Protein AF-A0A9P5W9G1-F1 (afdb_monomer_lite)

Sequence (93 aa):
YANATGGKVNNVTYSDITMSDIRKYGIIIQQDYTNDGATGKPGGAAPITNVNLSNVHGSMTKKGERVYILCAKCSSFNFKKITITGGKGSKCV

pLDDT: mean 92.39, std 8.77, range [55.03, 98.69]

Secondary structure (DSSP, 8-state):
-TT--S--EEEEEEEEEEEEEE-SEEEEEES-EETTEE-S---SSS-EEEEEEEEEEEEEEEEEEEEEEE-SSEEEEEEES-EEEEEEPPEE-

Structure (mmCIF, N/CA/C/O backbone):
data_AF-A0A9P5W9G1-F1
#
_entry.id   AF-A0A9P5W9G1-F1
#
loop_
_atom_site.group_PDB
_atom_site.id
_atom_site.type_symbol
_atom_site.label_atom_id
_atom_site.label_alt_id
_atom_site.label_comp_id
_atom_site.label_asym_id
_atom_site.label_entity_id
_atom_site.label_seq_id
_atom_site.pdbx_PDB_ins_code
_atom_site.Cartn_x
_atom_site.Cartn_y
_atom_site.Cartn_z
_atom_site.occupancy
_atom_site.B_iso_or_equiv
_atom_site.auth_seq_id
_atom_site.auth_comp_id
_atom_site.auth_asym_id
_atom_site.auth_atom_id
_atom_site.pdbx_PDB_model_num
ATOM 1 N N . TYR A 1 1 ? 3.340 -7.350 -12.911 1.00 55.03 1 TYR A N 1
ATOM 2 C CA . TYR A 1 1 ? 4.488 -8.054 -13.516 1.00 55.03 1 TYR A CA 1
ATOM 3 C C . TYR A 1 1 ? 5.750 -7.236 -13.322 1.00 55.03 1 TYR A C 1
ATOM 5 O O . TYR A 1 1 ? 5.762 -6.077 -13.718 1.00 55.03 1 TYR A O 1
ATOM 13 N N . ALA A 1 2 ? 6.807 -7.827 -12.754 1.00 55.78 2 ALA A N 1
ATOM 14 C CA . ALA A 1 2 ? 8.083 -7.139 -12.515 1.00 55.78 2 ALA A CA 1
ATOM 15 C C . ALA A 1 2 ? 8.756 -6.599 -13.796 1.00 55.78 2 ALA A C 1
ATOM 17 O O . ALA A 1 2 ? 9.595 -5.704 -13.728 1.00 55.78 2 ALA A O 1
ATOM 18 N N . ASN A 1 3 ? 8.316 -7.106 -14.951 1.00 63.38 3 ASN A N 1
ATOM 19 C CA . ASN A 1 3 ? 8.846 -6.816 -16.279 1.00 63.38 3 ASN A CA 1
ATOM 20 C C . ASN A 1 3 ? 7.885 -5.936 -17.105 1.00 63.38 3 ASN A C 1
ATOM 22 O O . ASN A 1 3 ? 8.083 -5.789 -18.305 1.00 63.38 3 ASN A O 1
ATOM 26 N N . ALA A 1 4 ? 6.800 -5.422 -16.506 1.00 65.25 4 ALA A N 1
ATOM 27 C CA . ALA A 1 4 ? 5.818 -4.603 -17.218 1.00 65.25 4 ALA A CA 1
ATOM 28 C C . ALA A 1 4 ? 6.460 -3.292 -17.689 1.00 65.25 4 ALA A C 1
ATOM 30 O O . ALA A 1 4 ? 6.793 -2.437 -16.873 1.00 65.25 4 ALA A O 1
ATOM 31 N N . THR A 1 5 ? 6.636 -3.124 -18.996 1.00 72.62 5 THR A N 1
ATOM 32 C CA . THR A 1 5 ? 7.266 -1.937 -19.579 1.00 72.62 5 THR A CA 1
ATOM 33 C C . THR A 1 5 ? 6.238 -0.837 -19.848 1.00 72.62 5 THR A C 1
ATOM 35 O O . THR A 1 5 ? 5.079 -1.101 -20.154 1.00 72.62 5 THR A O 1
ATOM 38 N N . GLY A 1 6 ? 6.649 0.425 -19.693 1.00 80.75 6 GLY A N 1
ATOM 39 C CA . GLY A 1 6 ? 5.829 1.598 -20.034 1.00 80.75 6 GLY A CA 1
ATOM 40 C C . GLY A 1 6 ? 4.768 2.009 -19.002 1.00 80.75 6 GLY A C 1
ATOM 41 O O . GLY A 1 6 ? 4.162 3.066 -19.154 1.00 80.75 6 GLY A O 1
ATOM 42 N N . GLY A 1 7 ? 4.560 1.231 -17.936 1.00 86.94 7 GLY A N 1
ATOM 43 C CA . GLY A 1 7 ? 3.646 1.598 -16.852 1.00 86.94 7 GLY A CA 1
ATOM 44 C C . GLY A 1 7 ? 4.205 2.715 -15.965 1.00 86.94 7 GLY A C 1
ATOM 45 O O . GLY A 1 7 ? 5.399 2.757 -15.684 1.00 86.94 7 GLY A O 1
ATOM 46 N N . LYS A 1 8 ? 3.343 3.611 -15.477 1.00 93.06 8 LYS A N 1
ATOM 47 C CA . LYS A 1 8 ? 3.691 4.627 -14.472 1.00 93.06 8 LYS A CA 1
ATOM 48 C C . LYS A 1 8 ? 2.474 4.943 -13.616 1.00 93.06 8 LYS A C 1
ATOM 50 O O . LYS A 1 8 ? 1.396 5.192 -14.148 1.00 93.06 8 LYS A O 1
ATOM 55 N N . VAL A 1 9 ? 2.673 5.005 -12.305 1.00 95.50 9 VAL A N 1
ATOM 56 C CA . VAL A 1 9 ? 1.690 5.534 -11.356 1.00 95.50 9 VAL A CA 1
ATOM 57 C C . VAL A 1 9 ? 2.251 6.830 -10.795 1.00 95.50 9 VAL A C 1
ATOM 59 O O . VAL A 1 9 ? 3.361 6.856 -10.269 1.00 95.50 9 VAL A O 1
ATOM 62 N N . ASN A 1 10 ? 1.520 7.930 -10.944 1.00 97.62 10 ASN A N 1
ATOM 63 C CA . ASN A 1 10 ? 1.991 9.232 -10.495 1.00 97.62 10 ASN A CA 1
ATOM 64 C C . ASN A 1 10 ? 0.849 10.118 -10.020 1.00 97.62 10 ASN A C 1
ATOM 66 O O . ASN A 1 10 ? -0.209 10.114 -10.641 1.00 97.62 10 ASN A O 1
ATOM 70 N N . ASN A 1 11 ? 1.124 10.934 -9.001 1.00 97.88 11 ASN A N 1
ATOM 71 C CA . ASN A 1 11 ? 0.203 11.942 -8.480 1.00 97.88 11 ASN A CA 1
ATOM 72 C C . ASN A 1 11 ? -1.120 11.320 -8.012 1.00 97.88 11 ASN A C 1
ATOM 74 O O . ASN A 1 11 ? -2.202 11.668 -8.481 1.00 97.88 11 ASN A O 1
ATOM 78 N N . VAL A 1 12 ? -1.001 10.351 -7.106 1.00 98.31 12 VAL A N 1
ATOM 79 C CA . VAL A 1 12 ? -2.143 9.647 -6.519 1.00 98.31 12 VAL A CA 1
ATOM 80 C C . VAL A 1 12 ? -2.418 10.232 -5.146 1.00 98.31 12 VAL A C 1
ATOM 82 O O . VAL A 1 12 ? -1.511 10.296 -4.316 1.00 98.31 12 VAL A O 1
ATOM 85 N N . THR A 1 13 ? -3.668 10.609 -4.892 1.00 98.38 13 THR A N 1
ATOM 86 C CA . THR A 1 13 ? -4.098 11.145 -3.599 1.00 98.38 13 THR A CA 1
ATOM 87 C C . THR A 1 13 ? -5.241 10.316 -3.035 1.00 98.38 13 THR A C 1
ATOM 89 O O . THR A 1 13 ? -6.244 10.110 -3.712 1.00 98.38 13 THR A O 1
ATOM 92 N N . TYR A 1 14 ? -5.100 9.890 -1.781 1.00 98.50 14 TYR A N 1
ATOM 93 C CA . TYR A 1 14 ? -6.207 9.411 -0.957 1.00 98.50 14 TYR A CA 1
ATOM 94 C C . TYR A 1 14 ? -6.364 10.357 0.230 1.00 98.50 14 TYR A C 1
ATOM 96 O O . TYR A 1 14 ? -5.412 10.579 0.986 1.00 98.50 14 TYR A O 1
ATOM 104 N N . SER A 1 15 ? -7.559 10.916 0.386 1.00 98.38 15 SER A N 1
ATOM 105 C CA . SER A 1 15 ? -7.883 11.886 1.429 1.00 98.38 15 SER A CA 1
ATOM 106 C C . SER A 1 15 ? -9.158 11.496 2.163 1.00 98.38 15 SER A C 1
ATOM 108 O O . SER A 1 15 ? -10.104 11.042 1.526 1.00 98.38 15 SER A O 1
ATOM 110 N N . ASP A 1 16 ? -9.173 11.709 3.479 1.00 98.44 16 ASP A N 1
ATOM 111 C CA . ASP A 1 16 ? -10.362 11.569 4.332 1.00 98.44 16 ASP A CA 1
ATOM 112 C C . ASP A 1 16 ? -11.004 10.176 4.245 1.00 98.44 16 ASP A C 1
ATOM 114 O O . ASP A 1 16 ? -12.210 10.014 4.072 1.00 98.44 16 ASP A O 1
ATOM 118 N N . ILE A 1 17 ? -10.163 9.147 4.358 1.00 98.62 17 ILE A N 1
ATOM 119 C CA . ILE A 1 17 ? -10.594 7.752 4.281 1.00 98.62 17 ILE A CA 1
ATOM 120 C C . ILE A 1 17 ? -10.793 7.193 5.690 1.00 98.62 17 ILE A C 1
ATOM 122 O O . ILE A 1 17 ? -9.839 7.106 6.466 1.00 98.62 17 ILE A O 1
ATOM 126 N N . THR A 1 18 ? -12.012 6.738 5.984 1.00 98.38 18 THR A N 1
ATOM 127 C CA . THR A 1 18 ? -12.344 5.981 7.198 1.00 98.38 18 THR A CA 1
ATOM 128 C C . THR A 1 18 ? -12.507 4.499 6.869 1.00 98.38 18 THR A C 1
ATOM 130 O O . THR A 1 18 ? -13.261 4.134 5.970 1.00 98.38 18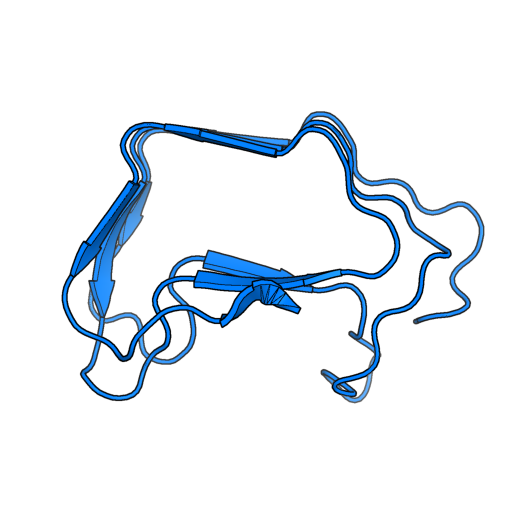 THR A O 1
ATOM 133 N N . MET A 1 19 ? -11.821 3.628 7.609 1.00 97.62 19 MET A N 1
ATOM 134 C CA . MET A 1 19 ? -11.866 2.173 7.423 1.00 97.62 19 MET A CA 1
ATOM 135 C C . MET A 1 19 ? -12.292 1.448 8.705 1.00 97.62 19 MET A C 1
ATOM 137 O O . MET A 1 19 ? -11.922 1.843 9.811 1.00 97.62 19 MET A O 1
ATOM 141 N N . SER A 1 20 ? -13.003 0.331 8.574 1.00 97.25 20 SER A N 1
ATOM 142 C CA . SER A 1 20 ? -13.396 -0.529 9.698 1.00 97.25 20 SER A CA 1
ATOM 143 C C . SER A 1 20 ? -13.253 -2.013 9.343 1.00 97.25 20 SER A C 1
ATOM 145 O O . SER A 1 20 ? -13.227 -2.377 8.171 1.00 97.25 20 SER A O 1
ATOM 147 N N . ASP A 1 21 ? -13.080 -2.858 10.366 1.00 95.69 21 ASP A N 1
ATOM 148 C CA . ASP A 1 21 ? -12.885 -4.320 10.263 1.00 95.69 21 ASP A CA 1
ATOM 149 C C . ASP A 1 21 ? -11.907 -4.789 9.160 1.00 95.69 21 ASP A C 1
ATOM 151 O O . ASP A 1 21 ? -12.104 -5.810 8.496 1.00 95.69 21 ASP A O 1
ATOM 155 N N . ILE A 1 22 ? -10.807 -4.057 8.950 1.00 98.00 22 ILE A N 1
ATOM 156 C CA . ILE A 1 22 ? -9.822 -4.443 7.934 1.00 98.00 22 ILE A CA 1
ATOM 157 C C . ILE A 1 22 ? -9.079 -5.713 8.370 1.00 98.00 22 ILE A C 1
ATOM 159 O O . ILE A 1 22 ? -8.531 -5.809 9.474 1.00 98.00 22 ILE A O 1
ATOM 163 N N . ARG A 1 23 ? -9.041 -6.715 7.484 1.00 96.31 23 ARG A N 1
ATOM 164 C CA . ARG A 1 23 ? -8.546 -8.065 7.819 1.00 96.31 23 ARG A CA 1
ATOM 165 C C . ARG A 1 23 ? -7.090 -8.321 7.454 1.00 96.31 23 ARG A C 1
ATOM 167 O O . ARG A 1 23 ? -6.425 -9.067 8.167 1.00 96.31 23 ARG A O 1
ATOM 174 N N . LYS A 1 24 ? -6.608 -7.739 6.351 1.00 95.31 24 LYS A N 1
ATOM 175 C CA . LYS A 1 24 ? -5.264 -8.010 5.810 1.00 95.31 24 LYS A CA 1
ATOM 176 C C . LYS A 1 24 ? -4.344 -6.799 5.884 1.00 95.31 24 LYS A C 1
ATOM 178 O O . LYS A 1 24 ? -3.399 -6.844 6.657 1.00 95.31 24 LYS A O 1
ATOM 183 N N . TYR A 1 25 ? -4.638 -5.727 5.150 1.00 97.19 25 TYR A N 1
ATOM 184 C CA . TYR A 1 25 ? -3.769 -4.552 5.064 1.00 97.19 25 TYR A CA 1
ATOM 185 C C . TYR A 1 25 ? -4.570 -3.268 5.197 1.00 97.19 25 TYR A C 1
ATOM 187 O O . TYR A 1 25 ? -5.583 -3.124 4.520 1.00 97.19 25 TYR A O 1
ATOM 195 N N . GLY A 1 26 ? -4.113 -2.352 6.049 1.00 96.81 26 GLY A N 1
ATOM 196 C CA . GLY A 1 26 ? -4.701 -1.017 6.174 1.00 96.81 26 GLY A CA 1
ATOM 197 C C . GLY A 1 26 ? -4.312 -0.150 4.983 1.00 96.81 26 GLY A C 1
ATOM 198 O O . GLY A 1 26 ? -5.167 0.325 4.248 1.00 96.81 26 GLY A O 1
ATOM 199 N N . ILE A 1 27 ? -3.007 -0.012 4.758 1.00 97.50 27 ILE A N 1
ATOM 200 C CA . ILE A 1 27 ? -2.434 0.563 3.539 1.00 97.50 27 ILE A CA 1
ATOM 201 C C . ILE A 1 27 ? -1.523 -0.487 2.907 1.00 97.50 27 ILE A C 1
ATOM 203 O O . ILE A 1 27 ? -0.662 -1.042 3.591 1.00 97.50 27 ILE A O 1
ATOM 207 N N . ILE A 1 28 ? -1.694 -0.734 1.607 1.00 97.38 28 ILE A N 1
ATOM 208 C CA . ILE A 1 28 ? -0.810 -1.594 0.819 1.00 97.38 28 ILE A CA 1
ATOM 209 C C . ILE A 1 28 ? -0.354 -0.886 -0.456 1.00 97.38 28 ILE A C 1
ATOM 211 O O . ILE A 1 28 ? -1.175 -0.432 -1.248 1.00 97.38 28 ILE A O 1
ATOM 215 N N . ILE A 1 29 ? 0.963 -0.809 -0.654 1.00 96.75 29 ILE A N 1
ATOM 216 C CA . ILE A 1 29 ? 1.583 -0.342 -1.900 1.00 96.75 29 ILE A CA 1
ATOM 217 C C . ILE A 1 29 ? 2.629 -1.380 -2.299 1.00 96.75 29 ILE A C 1
ATOM 219 O O . ILE A 1 29 ? 3.659 -1.498 -1.641 1.00 96.75 29 ILE A O 1
ATOM 223 N N . GLN A 1 30 ? 2.362 -2.149 -3.355 1.00 94.94 30 GLN A N 1
ATOM 224 C CA . GLN A 1 30 ? 3.212 -3.277 -3.744 1.00 94.94 30 GLN A CA 1
ATOM 225 C C . GLN A 1 30 ? 3.497 -3.305 -5.251 1.00 94.94 30 GLN A C 1
ATOM 227 O O . GLN A 1 30 ? 2.617 -3.017 -6.063 1.00 94.94 30 GLN A O 1
ATOM 232 N N . GLN A 1 31 ? 4.729 -3.660 -5.622 1.00 93.50 31 GLN A N 1
ATOM 233 C CA . GLN A 1 31 ? 5.196 -3.782 -7.013 1.00 93.50 31 GLN A CA 1
ATOM 234 C C . GLN A 1 31 ? 5.509 -5.232 -7.428 1.00 93.50 31 GLN A C 1
ATOM 236 O O . GLN A 1 31 ? 6.261 -5.476 -8.371 1.00 93.50 31 GLN A O 1
ATOM 241 N N . ASP A 1 32 ? 4.948 -6.212 -6.732 1.00 92.25 32 ASP A N 1
ATOM 242 C CA . ASP A 1 32 ? 5.244 -7.639 -6.893 1.00 92.25 32 ASP A CA 1
ATOM 243 C C . ASP A 1 32 ? 4.059 -8.452 -7.452 1.00 92.25 32 ASP A C 1
ATOM 245 O O . ASP A 1 32 ? 4.134 -9.680 -7.522 1.00 92.25 32 ASP A O 1
ATOM 249 N N . TYR A 1 33 ? 2.971 -7.775 -7.839 1.00 90.25 33 TYR A N 1
ATOM 250 C CA . TYR A 1 33 ? 1.712 -8.408 -8.235 1.00 90.25 33 TYR A CA 1
ATOM 251 C C . TYR A 1 33 ? 1.745 -8.949 -9.676 1.00 90.25 33 TYR A C 1
ATOM 253 O O . TYR A 1 33 ? 2.191 -8.264 -10.611 1.00 90.25 33 TYR A O 1
ATOM 261 N N . THR A 1 34 ? 1.239 -10.167 -9.867 1.00 88.12 34 THR A N 1
ATOM 262 C CA . THR A 1 34 ? 1.018 -10.845 -11.158 1.00 88.12 34 THR A CA 1
ATOM 263 C C . THR A 1 34 ? -0.441 -11.302 -11.275 1.00 88.12 34 THR A C 1
ATOM 265 O O . THR A 1 34 ? -1.226 -11.119 -10.345 1.00 88.12 34 THR A O 1
ATOM 268 N N . ASN A 1 35 ? -0.814 -11.918 -12.402 1.00 88.19 35 ASN A N 1
ATOM 269 C CA . ASN A 1 35 ? -2.139 -12.533 -12.551 1.00 88.19 35 ASN A CA 1
ATOM 270 C C . ASN A 1 35 ? -2.352 -13.735 -11.606 1.00 88.19 35 ASN A C 1
ATOM 272 O O . ASN A 1 35 ? -3.492 -14.111 -11.360 1.00 88.19 35 ASN A O 1
ATOM 276 N N . ASP A 1 36 ? -1.272 -14.275 -11.032 1.00 91.62 36 ASP A N 1
ATOM 277 C CA . ASP A 1 36 ? -1.291 -15.372 -10.055 1.00 91.62 36 ASP A CA 1
ATOM 278 C C . ASP A 1 36 ? -1.174 -14.867 -8.602 1.00 91.62 36 ASP A C 1
ATOM 280 O O . ASP A 1 36 ? -1.138 -15.655 -7.656 1.00 91.62 36 ASP A O 1
ATOM 284 N N . GLY A 1 37 ? -1.118 -13.544 -8.407 1.00 90.62 37 GLY A N 1
ATOM 285 C CA . GLY A 1 37 ? -1.048 -12.894 -7.100 1.00 90.62 37 GLY A CA 1
ATOM 286 C C . GLY A 1 37 ? 0.311 -12.271 -6.764 1.00 90.62 37 GLY A C 1
ATOM 287 O O . GLY A 1 37 ? 1.136 -11.986 -7.630 1.00 90.62 37 GLY A O 1
ATOM 288 N N . ALA A 1 38 ? 0.511 -11.984 -5.476 1.00 91.94 38 ALA A N 1
ATOM 289 C CA . ALA A 1 38 ? 1.716 -11.340 -4.951 1.00 91.94 38 ALA A CA 1
ATOM 290 C C . ALA A 1 38 ? 2.875 -12.345 -4.840 1.00 91.94 38 ALA A C 1
ATOM 292 O O . ALA A 1 38 ? 2.709 -13.438 -4.299 1.00 91.94 38 ALA A O 1
ATOM 293 N N . THR A 1 39 ? 4.053 -11.973 -5.339 1.00 92.75 39 THR A N 1
ATOM 294 C CA . THR A 1 39 ? 5.233 -12.857 -5.407 1.00 92.75 39 THR A CA 1
ATOM 295 C C . THR A 1 39 ? 6.225 -12.653 -4.259 1.00 92.75 39 THR A C 1
ATOM 297 O O . THR A 1 39 ? 7.145 -13.451 -4.084 1.00 92.75 39 THR A O 1
ATOM 300 N N . GLY A 1 40 ? 6.088 -11.568 -3.495 1.00 92.94 40 GLY A N 1
ATOM 301 C CA . GLY A 1 40 ? 7.041 -11.127 -2.479 1.00 92.94 40 GLY A CA 1
ATOM 302 C C . GLY A 1 40 ? 8.316 -10.486 -3.041 1.00 92.94 40 GLY A C 1
ATOM 303 O O . GLY A 1 40 ? 9.193 -10.115 -2.261 1.00 92.94 40 GLY A O 1
ATOM 304 N N . LYS A 1 41 ? 8.442 -10.348 -4.369 1.00 91.69 41 LYS A N 1
ATOM 305 C CA . LYS A 1 41 ? 9.615 -9.773 -5.047 1.00 91.69 41 LYS A CA 1
ATOM 306 C C . LYS A 1 41 ? 9.190 -8.586 -5.922 1.00 91.69 41 LYS A C 1
ATOM 30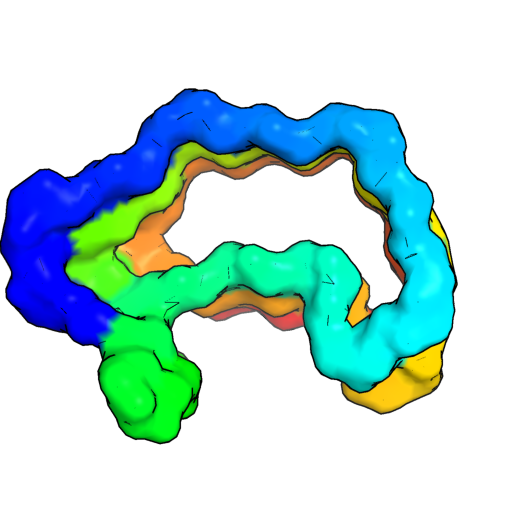8 O O . LYS A 1 41 ? 8.619 -8.805 -6.992 1.00 91.69 41 LYS A O 1
ATOM 313 N N . PRO A 1 42 ? 9.439 -7.334 -5.500 1.00 91.81 42 PRO A N 1
ATOM 314 C CA . PRO A 1 42 ? 8.990 -6.175 -6.256 1.00 91.81 42 PRO A CA 1
ATOM 315 C C . PRO A 1 42 ? 9.812 -5.991 -7.534 1.00 91.81 42 PRO A C 1
ATOM 317 O O . PRO A 1 42 ? 11.023 -6.208 -7.547 1.00 91.81 42 PRO A O 1
ATOM 320 N N . GLY A 1 43 ? 9.158 -5.549 -8.608 1.00 89.44 43 GLY A N 1
ATOM 321 C CA . GLY A 1 43 ? 9.819 -5.138 -9.845 1.00 89.44 43 GLY A CA 1
ATOM 322 C C . GLY A 1 43 ? 9.791 -3.629 -10.057 1.00 89.44 43 GLY A C 1
ATOM 323 O O . GLY A 1 43 ? 8.836 -2.950 -9.699 1.00 89.44 43 GLY A O 1
ATOM 324 N N . GLY A 1 44 ? 10.844 -3.088 -10.668 1.00 88.19 44 GLY A N 1
ATOM 325 C CA . GLY A 1 44 ? 11.015 -1.641 -10.844 1.00 88.19 44 GLY A CA 1
ATOM 326 C C . GLY A 1 44 ? 10.475 -1.069 -12.157 1.00 88.19 44 GLY A C 1
ATOM 327 O O . GLY A 1 44 ? 10.694 0.109 -12.434 1.00 88.19 44 GLY A O 1
ATOM 328 N N . ALA A 1 45 ? 9.824 -1.876 -12.999 1.00 88.06 45 ALA A N 1
ATOM 329 C CA . ALA A 1 45 ? 9.481 -1.464 -14.359 1.00 88.06 45 ALA A CA 1
ATOM 330 C C . ALA A 1 45 ? 8.338 -0.426 -14.428 1.00 88.06 45 ALA A C 1
ATOM 332 O O . ALA A 1 45 ? 8.294 0.364 -15.369 1.00 88.06 45 ALA A O 1
ATOM 333 N N . ALA A 1 46 ? 7.486 -0.356 -13.396 1.00 91.06 46 ALA A N 1
ATOM 334 C CA . ALA A 1 46 ? 6.391 0.609 -13.289 1.00 91.06 46 ALA A CA 1
ATOM 335 C C . ALA A 1 46 ? 6.564 1.534 -12.065 1.00 91.06 46 ALA A C 1
ATOM 337 O O . ALA A 1 46 ? 6.058 1.204 -10.991 1.00 91.06 46 ALA A O 1
ATOM 338 N N . PRO A 1 47 ? 7.284 2.669 -12.175 1.00 93.62 47 PRO A N 1
ATOM 339 C CA . PRO A 1 47 ? 7.537 3.559 -11.043 1.00 93.62 47 PRO A CA 1
ATOM 340 C C . PRO A 1 47 ? 6.248 4.102 -10.417 1.00 93.62 47 PRO A C 1
ATOM 342 O O . PRO A 1 47 ? 5.312 4.468 -11.134 1.00 93.62 47 PRO A O 1
ATOM 345 N N . ILE A 1 48 ? 6.246 4.207 -9.085 1.00 96.06 48 ILE A N 1
ATOM 346 C CA . ILE A 1 48 ? 5.177 4.837 -8.301 1.00 96.06 48 ILE A CA 1
ATOM 347 C C . ILE A 1 48 ? 5.728 6.118 -7.673 1.00 96.06 48 ILE A C 1
ATOM 349 O O . ILE A 1 48 ? 6.595 6.066 -6.802 1.00 96.06 48 ILE A O 1
ATOM 353 N N . THR A 1 49 ? 5.243 7.277 -8.105 1.00 97.88 49 THR A N 1
ATOM 354 C CA . THR A 1 49 ? 5.760 8.574 -7.648 1.00 97.88 49 THR A CA 1
ATOM 355 C C . THR A 1 49 ? 4.656 9.488 -7.130 1.00 97.88 49 THR A C 1
ATOM 357 O O . THR A 1 49 ? 3.534 9.452 -7.626 1.00 97.88 49 THR A O 1
ATOM 360 N N . ASN A 1 50 ? 4.977 10.363 -6.176 1.00 98.12 50 ASN A N 1
ATOM 361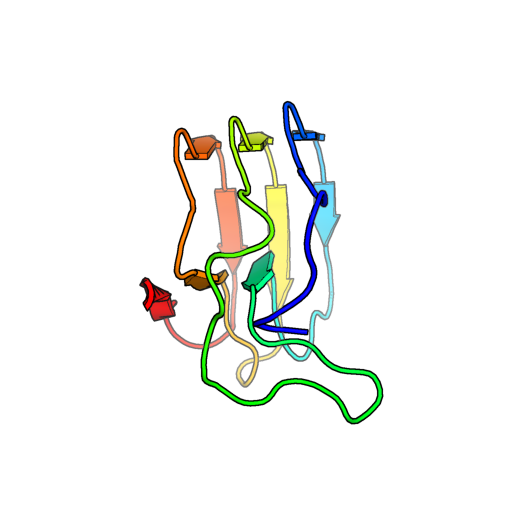 C CA . ASN A 1 50 ? 4.063 11.408 -5.689 1.00 98.12 50 ASN A CA 1
ATOM 362 C C . ASN A 1 50 ? 2.737 10.833 -5.155 1.00 98.12 50 ASN A C 1
ATOM 364 O O . ASN A 1 50 ? 1.657 11.156 -5.654 1.00 98.12 50 ASN A O 1
ATOM 368 N N . VAL A 1 51 ? 2.831 9.948 -4.161 1.00 98.56 51 VAL A N 1
ATOM 369 C CA . VAL A 1 51 ? 1.661 9.392 -3.465 1.00 98.56 51 VAL A CA 1
ATOM 370 C C . VAL A 1 51 ? 1.384 10.230 -2.225 1.00 98.56 51 VAL A C 1
ATOM 372 O O . VAL A 1 51 ? 2.245 10.353 -1.355 1.00 98.56 51 VAL A O 1
ATOM 375 N N . ASN A 1 52 ? 0.177 10.778 -2.125 1.00 98.50 52 ASN A N 1
ATOM 376 C CA . ASN A 1 52 ? -0.268 11.592 -1.003 1.00 98.50 52 ASN A CA 1
ATOM 377 C C . ASN A 1 52 ? -1.394 10.872 -0.256 1.00 98.50 52 ASN A C 1
ATOM 379 O O . ASN A 1 52 ? -2.485 10.690 -0.791 1.00 98.50 52 ASN A O 1
ATOM 383 N N . LEU A 1 53 ? -1.142 10.483 0.991 1.00 98.56 53 LEU A N 1
ATOM 384 C CA . LEU A 1 53 ? -2.171 9.957 1.887 1.00 98.56 53 LEU A CA 1
ATOM 385 C C . LEU A 1 53 ? -2.423 10.989 2.982 1.00 98.56 53 LEU A C 1
ATOM 387 O O . LEU A 1 53 ? -1.492 11.372 3.693 1.00 98.56 53 LEU A O 1
ATOM 391 N N . SER A 1 54 ? -3.665 11.442 3.121 1.00 98.69 54 SER A N 1
ATOM 392 C CA . SER A 1 54 ? -4.046 12.454 4.105 1.00 98.69 54 SER A CA 1
ATOM 393 C C . SER A 1 54 ? -5.294 12.033 4.867 1.00 98.69 54 SER A C 1
ATOM 395 O O . SER A 1 54 ? -6.297 11.676 4.264 1.00 98.69 54 SER A O 1
ATOM 397 N N . ASN A 1 55 ? -5.250 12.120 6.195 1.00 98.50 55 ASN A N 1
ATOM 398 C CA . ASN A 1 55 ? -6.396 11.827 7.061 1.00 98.50 55 ASN A CA 1
ATOM 399 C C . ASN A 1 55 ? -7.000 10.426 6.828 1.00 98.50 55 ASN A C 1
ATOM 401 O O . ASN A 1 55 ? -8.213 10.260 6.722 1.00 98.50 55 ASN A O 1
ATOM 405 N N . VAL A 1 56 ? -6.141 9.408 6.731 1.00 98.50 56 VAL A N 1
ATOM 406 C CA . VAL A 1 56 ? -6.561 8.005 6.597 1.00 98.50 56 VAL A CA 1
ATOM 407 C C . VAL A 1 56 ? -6.581 7.366 7.978 1.00 98.50 56 VAL A C 1
ATOM 409 O O . VAL A 1 56 ? -5.541 7.260 8.633 1.00 98.50 56 VAL A O 1
ATOM 412 N N . HIS A 1 57 ? -7.746 6.926 8.435 1.00 98.00 57 HIS A N 1
ATOM 413 C CA . HIS A 1 57 ? -7.917 6.419 9.790 1.00 98.00 57 HIS A CA 1
ATOM 414 C C . HIS A 1 57 ? -8.898 5.251 9.865 1.00 98.00 57 HIS A C 1
ATOM 416 O O . HIS A 1 57 ? -9.701 5.024 8.963 1.00 98.00 57 HIS A O 1
ATOM 422 N N . GLY A 1 58 ? -8.818 4.463 10.935 1.00 97.62 58 GLY A N 1
ATOM 423 C CA . GLY A 1 58 ? -9.699 3.313 11.088 1.00 97.62 58 GLY A CA 1
ATOM 424 C C . GLY A 1 58 ? -9.207 2.231 12.033 1.00 97.62 58 GLY A C 1
ATOM 425 O O . GLY A 1 58 ? -8.258 2.415 12.801 1.00 97.62 58 GLY A O 1
ATOM 426 N N . SER A 1 59 ? -9.853 1.072 11.946 1.00 96.81 59 SER A N 1
ATOM 427 C CA . SER A 1 59 ? -9.560 -0.099 12.778 1.00 96.81 59 SER A CA 1
ATOM 428 C C . SER A 1 59 ? -9.335 -1.358 11.946 1.00 96.81 59 SER A C 1
ATOM 430 O O . SER A 1 59 ? -10.006 -1.572 10.934 1.00 96.81 59 SER A O 1
ATOM 432 N N . MET A 1 60 ? -8.461 -2.236 12.427 1.00 96.00 60 MET A N 1
ATOM 433 C CA . MET A 1 60 ? -8.204 -3.544 11.830 1.00 96.00 60 MET A CA 1
ATOM 434 C C . MET A 1 60 ? -8.163 -4.677 12.850 1.00 96.00 60 MET A C 1
ATOM 436 O O . MET A 1 60 ? -7.868 -4.484 14.031 1.00 96.00 60 MET A O 1
ATOM 440 N N . THR A 1 61 ? -8.413 -5.893 12.367 1.00 96.12 61 THR A N 1
ATOM 441 C CA . THR A 1 61 ? -8.285 -7.112 13.172 1.00 96.12 61 THR A CA 1
ATOM 442 C C . THR A 1 61 ? -6.842 -7.305 13.652 1.00 96.12 61 THR A C 1
ATOM 444 O O . THR A 1 61 ? -5.893 -6.891 12.988 1.00 96.12 61 THR A O 1
ATOM 447 N N . LYS A 1 62 ? -6.643 -8.006 14.778 1.00 93.19 62 LYS A N 1
ATOM 448 C CA . LYS A 1 62 ? -5.310 -8.235 15.383 1.00 93.19 62 LYS A CA 1
ATOM 449 C C . LYS A 1 62 ? -4.288 -8.901 14.448 1.00 93.19 62 LYS A C 1
ATOM 451 O O . LYS A 1 62 ? -3.092 -8.824 14.709 1.00 93.19 62 LYS A O 1
ATOM 456 N N . LYS A 1 63 ? -4.740 -9.600 13.400 1.00 91.94 63 LYS A N 1
ATOM 457 C CA . LYS A 1 63 ? -3.866 -10.317 12.457 1.00 91.94 63 LYS A CA 1
ATOM 458 C C . LYS A 1 63 ? -3.459 -9.484 11.240 1.00 91.94 63 LYS A C 1
ATOM 460 O O . LYS A 1 63 ? -2.496 -9.877 10.588 1.00 91.94 63 LYS A O 1
ATOM 465 N N . GLY A 1 64 ? -4.168 -8.391 10.954 1.00 93.25 64 GLY A N 1
ATOM 466 C CA . GLY A 1 64 ? -3.867 -7.510 9.829 1.00 93.25 64 GLY A CA 1
ATOM 467 C C . GLY A 1 64 ? -2.601 -6.689 10.055 1.00 93.25 64 GLY A C 1
ATOM 468 O O . GLY A 1 64 ? -2.091 -6.610 11.168 1.00 93.25 64 GLY A O 1
ATOM 469 N N . GLU A 1 65 ? -2.103 -6.065 9.001 1.00 95.12 65 GLU A N 1
ATOM 470 C CA . GLU A 1 65 ? -0.905 -5.238 8.997 1.00 95.12 65 GLU A CA 1
ATOM 471 C C . GLU A 1 65 ? -1.263 -3.791 8.655 1.00 95.12 65 GLU A C 1
ATOM 473 O O . GLU A 1 65 ? -1.908 -3.525 7.638 1.00 95.12 65 GLU A O 1
ATOM 478 N N . ARG A 1 66 ? -0.867 -2.844 9.517 1.00 95.25 66 ARG A N 1
ATOM 479 C CA . ARG A 1 66 ? -1.286 -1.437 9.389 1.00 95.25 66 ARG A CA 1
ATOM 480 C C . ARG A 1 66 ? -0.848 -0.822 8.069 1.00 95.25 66 ARG A C 1
ATOM 482 O O . ARG A 1 66 ? -1.668 -0.230 7.372 1.00 95.25 66 ARG A O 1
ATOM 489 N N . VAL A 1 67 ? 0.427 -0.982 7.738 1.00 95.31 67 VAL A N 1
ATOM 490 C CA . VAL A 1 67 ? 1.028 -0.492 6.500 1.00 95.31 67 VAL A CA 1
ATOM 491 C C . VAL A 1 67 ? 1.978 -1.562 5.982 1.00 95.31 67 VAL A C 1
ATOM 493 O O . VAL A 1 67 ? 2.856 -1.988 6.729 1.00 95.31 67 VAL A O 1
ATOM 496 N N . TYR A 1 68 ? 1.794 -1.954 4.724 1.00 96.56 68 TYR A N 1
ATOM 497 C CA . TYR A 1 68 ? 2.677 -2.848 3.986 1.00 96.56 68 TYR A CA 1
ATOM 498 C C . TYR A 1 68 ? 3.129 -2.165 2.694 1.00 96.56 68 TYR A C 1
ATOM 500 O O . TYR A 1 68 ? 2.322 -1.899 1.800 1.00 96.56 68 TYR A O 1
ATOM 508 N N . ILE A 1 69 ? 4.420 -1.855 2.600 1.00 96.38 69 ILE A N 1
ATOM 509 C CA . ILE A 1 69 ? 5.022 -1.309 1.380 1.00 96.38 69 ILE A CA 1
ATOM 510 C C . ILE A 1 69 ? 6.087 -2.287 0.908 1.00 96.38 69 ILE A C 1
ATOM 512 O O . ILE A 1 69 ? 7.019 -2.570 1.657 1.00 96.38 69 ILE A O 1
ATOM 516 N N . LEU A 1 70 ? 5.929 -2.788 -0.318 1.00 95.50 70 LEU A N 1
ATOM 517 C CA . LEU A 1 70 ? 6.904 -3.632 -1.002 1.00 95.50 70 LEU A CA 1
ATOM 518 C C . LEU A 1 70 ? 7.238 -2.999 -2.350 1.00 95.50 70 LEU A C 1
ATOM 520 O O . LEU A 1 70 ? 6.508 -3.184 -3.331 1.00 95.50 70 LEU A O 1
ATOM 524 N N . CYS A 1 71 ? 8.315 -2.218 -2.399 1.00 93.38 71 CYS A N 1
ATOM 525 C CA . CYS A 1 71 ? 8.589 -1.380 -3.560 1.00 93.38 71 CYS A CA 1
ATOM 526 C C . CYS A 1 71 ? 10.041 -1.433 -4.040 1.00 93.38 71 CYS A C 1
ATOM 528 O O . CYS A 1 71 ? 10.972 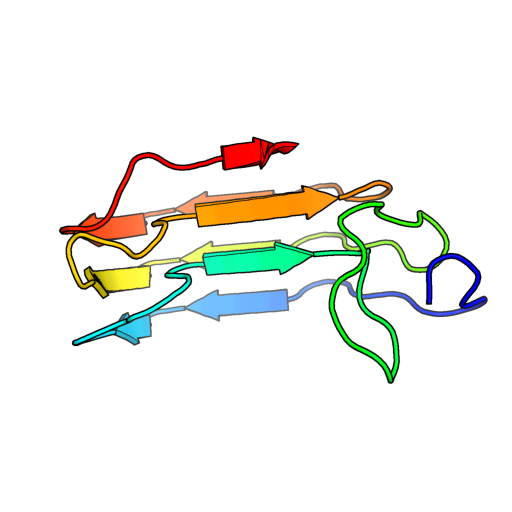-1.268 -3.268 1.00 93.38 71 CYS A O 1
ATOM 530 N N . ALA A 1 72 ? 10.226 -1.583 -5.353 1.00 93.44 72 ALA A N 1
ATOM 531 C CA . ALA A 1 72 ? 11.527 -1.515 -6.014 1.00 93.44 72 ALA A CA 1
ATOM 532 C C . ALA A 1 72 ? 11.811 -0.129 -6.619 1.00 93.44 72 ALA A C 1
ATOM 534 O O . ALA A 1 72 ? 12.962 0.289 -6.703 1.00 93.44 72 ALA A O 1
ATOM 535 N N . LYS A 1 73 ? 10.778 0.594 -7.073 1.00 93.50 73 LYS A N 1
ATOM 536 C CA . LYS A 1 73 ? 10.903 1.919 -7.696 1.00 93.50 73 LYS A CA 1
ATOM 537 C C . LYS A 1 73 ? 9.770 2.846 -7.254 1.00 93.50 73 LYS A C 1
ATOM 539 O O . LYS A 1 73 ? 8.812 3.064 -8.000 1.00 93.50 73 LYS A O 1
ATOM 544 N N . CYS A 1 74 ? 9.905 3.391 -6.044 1.00 95.50 74 CYS A N 1
ATOM 545 C CA . CYS A 1 74 ? 8.996 4.381 -5.465 1.00 95.50 74 CYS A CA 1
ATOM 546 C C . CYS A 1 74 ? 9.737 5.655 -5.065 1.00 95.50 74 CYS A C 1
ATOM 548 O O . CYS A 1 74 ? 10.870 5.592 -4.592 1.00 95.50 74 CYS A O 1
ATOM 550 N N . SER A 1 75 ? 9.081 6.807 -5.190 1.00 97.06 75 SER A N 1
ATOM 551 C CA . SER A 1 75 ? 9.592 8.064 -4.635 1.00 97.06 75 SER A CA 1
ATOM 552 C C . SER A 1 75 ? 8.472 9.035 -4.258 1.00 97.06 75 SER A C 1
ATOM 554 O O . SER A 1 75 ? 7.345 8.944 -4.747 1.00 97.06 75 SER A O 1
ATOM 556 N N . SER A 1 7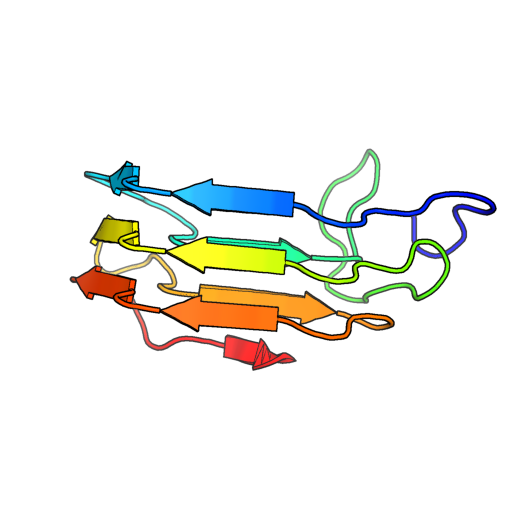6 ? 8.791 9.986 -3.376 1.00 96.69 76 SER A N 1
ATOM 557 C CA . SER A 1 76 ? 7.891 11.074 -2.965 1.00 96.69 76 SER A CA 1
ATOM 558 C C . SER A 1 76 ? 6.567 10.587 -2.367 1.00 96.69 76 SER A C 1
ATOM 560 O O . SER A 1 76 ? 5.486 10.880 -2.879 1.00 96.69 76 SER A O 1
ATOM 562 N N . PHE A 1 77 ? 6.647 9.810 -1.286 1.00 97.44 77 PHE A N 1
ATOM 563 C CA . PHE A 1 77 ? 5.470 9.396 -0.521 1.00 97.44 77 PHE A CA 1
ATOM 564 C C . PHE A 1 77 ? 5.266 10.354 0.646 1.00 97.44 77 PHE A C 1
ATOM 566 O O . PHE A 1 77 ? 6.160 10.560 1.463 1.00 97.44 77 PHE A O 1
ATOM 573 N N . ASN A 1 78 ? 4.081 10.945 0.713 1.00 97.56 78 ASN A N 1
ATOM 574 C CA . ASN A 1 78 ? 3.718 11.942 1.702 1.00 97.56 78 ASN A CA 1
ATOM 575 C C . ASN A 1 78 ? 2.491 11.461 2.475 1.00 97.56 78 ASN A C 1
ATOM 577 O O . ASN A 1 78 ? 1.364 11.526 1.983 1.00 97.56 78 ASN A O 1
ATOM 581 N N . PHE A 1 79 ? 2.727 10.938 3.676 1.00 97.25 79 PHE A N 1
ATOM 582 C CA . PHE A 1 79 ? 1.687 10.391 4.541 1.00 97.25 79 PHE A CA 1
ATOM 583 C C . PHE A 1 79 ? 1.477 11.326 5.729 1.00 97.25 79 PHE A C 1
ATOM 585 O O . PHE A 1 79 ? 2.381 11.534 6.537 1.00 97.25 79 PHE A O 1
ATOM 592 N N . LYS A 1 80 ? 0.276 11.895 5.845 1.00 97.88 80 LYS A N 1
ATOM 593 C CA . LYS A 1 80 ? -0.090 12.843 6.900 1.00 97.88 80 LYS A CA 1
ATOM 594 C C . LYS A 1 80 ? -1.376 12.403 7.581 1.00 97.88 80 LYS A C 1
ATOM 596 O O . LYS A 1 80 ? -2.333 12.009 6.922 1.00 97.88 80 LYS A O 1
ATOM 601 N N . LYS A 1 81 ? -1.416 12.526 8.911 1.00 97.56 81 LYS A N 1
ATOM 602 C CA . LYS A 1 81 ? -2.590 12.178 9.733 1.00 97.56 81 LYS A CA 1
ATOM 603 C C . LYS A 1 81 ? -3.086 10.747 9.457 1.00 97.56 81 LYS A C 1
ATOM 605 O O . LYS A 1 81 ? -4.251 10.537 9.142 1.00 97.56 81 LYS A O 1
ATOM 610 N N . ILE A 1 82 ? -2.176 9.772 9.524 1.00 97.44 82 ILE A N 1
ATOM 611 C CA . ILE A 1 82 ? -2.515 8.353 9.366 1.00 97.44 82 ILE A CA 1
ATOM 612 C C . ILE A 1 82 ? -2.731 7.742 10.749 1.00 97.44 82 ILE A C 1
ATOM 614 O O . ILE A 1 82 ? -1.828 7.764 11.584 1.00 97.44 82 ILE A O 1
ATOM 618 N N . THR A 1 83 ? -3.919 7.205 11.012 1.00 96.56 83 THR A N 1
ATOM 619 C CA . THR A 1 83 ? -4.268 6.641 12.325 1.00 96.56 83 THR A CA 1
ATOM 620 C C . THR A 1 83 ? -5.061 5.354 12.167 1.00 96.56 83 THR A C 1
ATOM 622 O O . THR A 1 83 ? -6.287 5.330 12.208 1.00 96.56 83 THR A O 1
ATOM 625 N N . ILE A 1 84 ? -4.336 4.253 11.986 1.00 96.44 84 ILE A N 1
ATOM 626 C CA . ILE A 1 84 ? -4.908 2.911 11.874 1.00 96.44 84 ILE A CA 1
ATOM 627 C C . ILE A 1 84 ? -4.632 2.175 13.183 1.00 96.44 84 ILE A C 1
ATOM 629 O O . ILE A 1 84 ? -3.480 2.035 13.590 1.00 96.44 84 ILE A O 1
ATOM 633 N N . THR A 1 85 ? -5.684 1.719 13.849 1.00 94.94 85 THR A N 1
ATOM 634 C CA . THR A 1 85 ? -5.614 1.044 15.152 1.00 94.94 85 THR A CA 1
ATOM 635 C C . THR A 1 85 ? -5.843 -0.462 15.021 1.00 94.94 85 THR A C 1
ATOM 637 O O . THR A 1 85 ? -6.403 -0.939 14.034 1.00 94.94 85 THR A O 1
ATOM 640 N N . GLY A 1 86 ? -5.394 -1.233 16.014 1.00 94.56 86 GLY A N 1
ATOM 641 C CA . GLY A 1 86 ? -5.348 -2.694 15.927 1.00 94.56 86 GLY A CA 1
ATOM 642 C C . GLY A 1 86 ? -4.169 -3.195 15.085 1.00 94.56 86 GLY A C 1
ATOM 643 O O . GLY A 1 86 ? -3.167 -2.492 14.916 1.00 94.56 86 GLY A O 1
ATOM 644 N N . GLY A 1 87 ? -4.292 -4.423 14.574 1.00 89.12 87 GLY A N 1
ATOM 645 C CA . GLY A 1 87 ? -3.283 -5.056 13.722 1.00 89.12 87 GLY A CA 1
ATOM 646 C C . GLY A 1 87 ? -1.931 -5.317 14.383 1.00 89.12 87 GLY A C 1
ATOM 647 O O . GLY A 1 87 ? -1.685 -5.011 15.551 1.00 89.12 87 GLY A O 1
ATOM 648 N N . LYS A 1 88 ? -1.037 -5.896 13.590 1.00 84.31 88 LYS A N 1
ATOM 649 C CA . LYS A 1 88 ? 0.389 -6.041 13.865 1.00 84.31 88 LYS A CA 1
ATOM 650 C C . LYS A 1 88 ? 1.134 -4.762 13.458 1.00 84.31 88 LYS A C 1
ATOM 652 O O . LYS A 1 88 ? 0.572 -3.868 12.821 1.00 84.31 88 LYS A O 1
ATOM 657 N N . GLY A 1 89 ? 2.402 -4.670 13.861 1.00 78.06 89 GLY A N 1
ATOM 658 C CA . GLY A 1 89 ? 3.309 -3.607 13.416 1.00 78.06 89 GLY A CA 1
ATOM 659 C C . GLY A 1 89 ? 3.428 -3.535 11.889 1.00 78.06 89 GLY A C 1
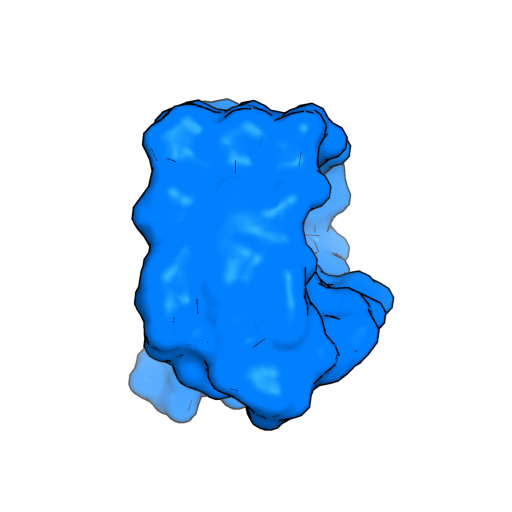ATOM 660 O O . GLY A 1 89 ? 3.119 -4.503 11.200 1.00 78.06 89 GLY A O 1
ATOM 661 N N . SER A 1 90 ? 3.845 -2.378 11.377 1.00 85.31 90 SER A N 1
ATOM 662 C CA . SER A 1 90 ? 4.015 -2.127 9.941 1.00 85.31 90 SER A CA 1
ATOM 663 C C . SER A 1 90 ? 5.311 -2.737 9.400 1.00 85.31 90 SER A C 1
ATOM 665 O O . SER A 1 90 ? 6.312 -2.765 10.119 1.00 85.31 90 SER A O 1
ATOM 667 N N . LYS A 1 91 ? 5.324 -3.136 8.124 1.00 83.12 91 LYS A N 1
ATOM 668 C CA . LYS A 1 91 ? 6.523 -3.570 7.395 1.00 83.12 91 LYS A CA 1
ATOM 669 C C . LYS A 1 91 ? 6.712 -2.725 6.135 1.00 83.12 91 LYS A C 1
ATOM 671 O O . LYS A 1 91 ? 5.808 -2.572 5.315 1.00 83.12 91 LYS A O 1
ATOM 676 N N . CYS A 1 92 ? 7.927 -2.223 5.969 1.00 81.50 92 CYS A N 1
ATOM 677 C CA . CYS A 1 92 ? 8.370 -1.514 4.773 1.00 81.50 92 CYS A CA 1
ATOM 678 C C . CYS A 1 92 ? 9.616 -2.232 4.253 1.00 81.50 92 CYS A C 1
ATOM 680 O O . CYS A 1 92 ? 10.570 -2.387 5.019 1.00 81.50 92 CYS A O 1
ATOM 682 N N . VAL A 1 93 ? 9.582 -2.705 3.005 1.00 73.38 93 VAL A N 1
ATOM 683 C CA . VAL A 1 93 ? 10.689 -3.415 2.341 1.00 73.38 93 VAL A CA 1
ATOM 684 C C . VAL A 1 93 ? 10.922 -2.855 0.949 1.00 73.38 93 VAL A C 1
ATOM 686 O O . VAL A 1 93 ? 9.926 -2.644 0.213 1.00 73.38 93 VAL A O 1
#

Radius of gyration: 13.66 Å; chains: 1; bounding box: 25×28×36 Å

Foldseek 3Di:
DLQDAPAEAEQAEDEQAEDEAAEAELEEAAQQQDPVGGDLAHHARYAHEQYYYYQREYEYEQAYAHYEYHYDHYYNYHHYNYYYDHYDYHDHD